Protein AF-A0A6N7AFK0-F1 (afdb_monomer)

Radius of gyration: 27.92 Å; Cα contacts (8 Å, |Δi|>4): 134; chains: 1; bounding box: 72×21×76 Å

Solvent-accessible surface area (backbone atoms only — not comparable to full-atom values): 7826 Å² total; per-residue (Å²): 111,65,64,53,73,71,66,48,52,26,68,57,45,33,51,56,38,50,52,50,42,50,56,50,41,56,65,61,43,51,59,26,51,51,32,40,52,50,19,69,47,31,40,57,56,8,53,52,32,32,53,54,15,50,53,49,25,62,69,34,55,84,79,42,71,85,56,38,58,64,19,52,51,47,18,52,52,30,36,48,51,14,47,46,45,17,64,72,47,27,41,53,50,15,52,52,48,43,53,51,50,50,53,52,41,52,52,46,49,52,52,30,51,53,50,15,42,56,42,58,66,57,55,70,67,59,53,43,56,57,56,33,71,77,41,58,82,91,68,49,75,54,70,70,63,57,64,60,76,77,113

Sequence (151 aa):
VDLVISGYTGAEVREILANTVETTFQRATVSADILRNMANTAPAFGMIGTLVGLIIMLGTMVSDPSKIGPGMAVALVTTLYGTLLQRLVFMPTASKVQQREEIVRFRNYLVAEGLALLAERKSPRYIQDKMNSYLDPVLHFNIERHMKGQK

Foldseek 3Di:
DVCLVVLDALVVLLVVLLVVLVVVLVVQLVV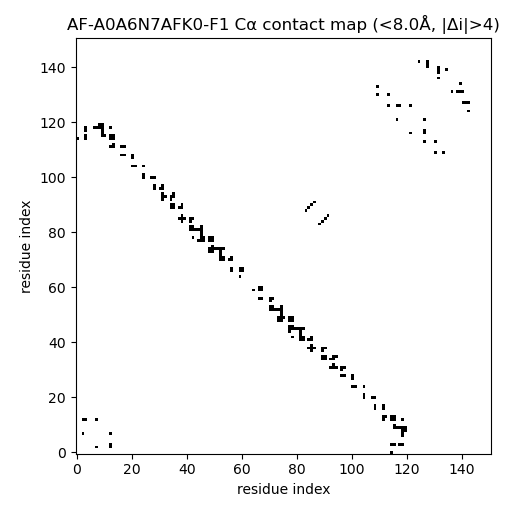LVVLLVLLVCLLVQLQVQLVQLVVQLVVCVVPDNVRNVVSVVRSVVSNVRSNCCNPVPSPVVSVVSNVVSVVVSLVSSLVSNLSSCVSVVHDPVVSLVVSQVSDDPVPRDDPVVVVVVVD

Secondary structure (DSSP, 8-state):
-HHHHTT--HHHHHHHHHHHHHHHHHHHHHHHHHHHHHHHHHHHHHHHHHHHHHHHHHHHHTT-GGGHHHHHHHHHHHHHHHHHIIIIIIHHHHHHHHHHHHHHHHHHHHHHHHHHHHHTT--HHHHHHHHHTTS-GGG---HHHHHHTT-

Nearest PDB structures (foldseek):
  8ucs-assembly1_C  TM=8.365E-01  e=4.121E-06  Clostridium sporogenes
  6ykm-assembly1_D  TM=8.811E-01  e=1.541E-04  Campylobacter jejuni subsp. jejuni 81-176
  7a0g-assembly1_DDD  TM=4.395E-01  e=4.532E-01  Serratia marcescens
  8auw-assembly1_D  TM=3.650E-01  e=1.002E+00  Homo sapiens
  6h2f-assembly1_A  TM=3.202E-01  e=1.566E+00  Aeromonas hydrophila subsp. hydrophila AL09-71

pLDDT: mean 87.3, std 9.01, range [42.25, 95.12]

Mean predicted aligned error: 7.79 Å

Structure (mmCIF, N/CA/C/O backbone):
data_AF-A0A6N7AFK0-F1
#
_entry.id   AF-A0A6N7AFK0-F1
#
loop_
_atom_site.group_PDB
_atom_site.id
_atom_site.type_symbol
_atom_site.label_atom_id
_atom_site.label_alt_id
_atom_site.label_comp_id
_atom_site.label_asym_id
_atom_site.label_entity_id
_atom_site.label_seq_id
_atom_site.pdbx_PDB_ins_code
_atom_site.Cartn_x
_atom_site.Cartn_y
_atom_site.Cartn_z
_atom_site.occupancy
_atom_site.B_iso_or_equiv
_atom_site.auth_seq_id
_atom_site.auth_comp_id
_atom_site.auth_asym_id
_atom_site.auth_atom_id
_atom_site.pdbx_PDB_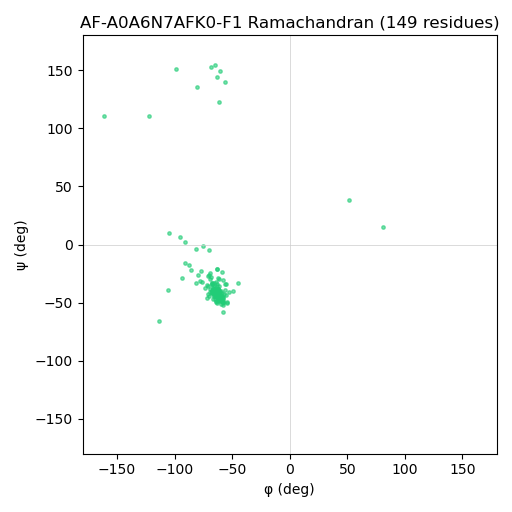model_num
ATOM 1 N N . VAL A 1 1 ? -10.453 -11.916 20.955 1.00 66.56 1 VAL A N 1
ATOM 2 C CA . VAL A 1 1 ? -11.562 -12.287 21.866 1.00 66.56 1 VAL A CA 1
ATOM 3 C C . VAL A 1 1 ? -11.009 -12.607 23.242 1.00 66.56 1 VAL A C 1
ATOM 5 O O . VAL A 1 1 ? -11.495 -12.033 24.203 1.00 66.56 1 VAL A O 1
ATOM 8 N N . ASP A 1 2 ? -9.922 -13.374 23.323 1.00 73.25 2 ASP A N 1
ATOM 9 C CA . ASP A 1 2 ? -9.239 -13.687 24.589 1.00 73.25 2 ASP A CA 1
ATOM 10 C C . ASP A 1 2 ? -8.873 -12.446 25.414 1.00 73.25 2 ASP A C 1
ATOM 12 O O . ASP A 1 2 ? -9.161 -12.415 26.598 1.00 73.25 2 ASP A O 1
ATOM 16 N N . LEU A 1 3 ? -8.392 -11.362 24.787 1.00 76.06 3 LEU A N 1
ATOM 17 C CA . LEU A 1 3 ? -8.121 -10.080 25.468 1.00 76.06 3 LEU A CA 1
ATOM 18 C C . LEU A 1 3 ? -9.333 -9.502 26.227 1.00 76.06 3 LEU A C 1
ATOM 20 O O . LEU A 1 3 ? -9.168 -8.884 27.271 1.00 76.06 3 LEU A O 1
ATOM 24 N N . VAL A 1 4 ? -10.551 -9.708 25.724 1.00 73.31 4 VAL A N 1
ATOM 25 C CA . VAL A 1 4 ? -11.780 -9.239 26.388 1.00 73.31 4 VAL A CA 1
ATOM 26 C C . VAL A 1 4 ? -12.149 -10.161 27.557 1.00 73.31 4 VAL A C 1
ATOM 28 O O . VAL A 1 4 ? -12.692 -9.707 28.559 1.00 73.31 4 VAL A O 1
ATOM 31 N N . ILE A 1 5 ? -11.826 -11.453 27.449 1.00 75.94 5 ILE A N 1
ATOM 32 C CA . ILE A 1 5 ? -12.077 -12.465 28.486 1.00 75.94 5 ILE A CA 1
ATOM 33 C C . ILE A 1 5 ? -11.055 -12.339 29.629 1.00 75.94 5 ILE A C 1
ATOM 35 O O . ILE A 1 5 ? -11.408 -12.549 30.786 1.00 75.94 5 ILE A O 1
ATOM 39 N N . SER A 1 6 ? -9.822 -11.925 29.325 1.00 77.19 6 SER A N 1
ATOM 40 C CA . SER A 1 6 ? -8.729 -11.737 30.290 1.00 77.19 6 SER A CA 1
ATOM 41 C C . SER A 1 6 ? -8.910 -10.546 31.242 1.00 77.19 6 SER A C 1
ATOM 43 O O . SER A 1 6 ? -8.095 -10.368 32.141 1.00 77.19 6 SER A O 1
ATOM 45 N N . GLY A 1 7 ? -9.959 -9.733 31.069 1.00 75.44 7 GLY A N 1
ATOM 46 C CA . GLY A 1 7 ? -10.294 -8.642 31.991 1.00 75.44 7 GLY A CA 1
ATOM 47 C C . GLY A 1 7 ? -9.502 -7.345 31.799 1.00 75.44 7 GLY A C 1
ATOM 48 O O . GLY A 1 7 ? -9.537 -6.495 32.686 1.00 75.44 7 GLY A O 1
ATOM 49 N N . TYR A 1 8 ? -8.817 -7.168 30.664 1.00 83.81 8 TYR A N 1
ATOM 50 C CA . TYR A 1 8 ? -8.185 -5.893 30.309 1.00 83.81 8 TYR A CA 1
ATOM 51 C C . TYR A 1 8 ? -9.220 -4.769 30.187 1.00 83.81 8 TYR A C 1
ATOM 53 O O . TYR A 1 8 ? -10.370 -4.993 29.790 1.00 83.81 8 TYR A O 1
ATOM 61 N N . THR A 1 9 ? -8.808 -3.540 30.495 1.00 87.00 9 THR A N 1
ATOM 62 C CA . THR A 1 9 ? -9.665 -2.364 30.313 1.00 87.00 9 THR A CA 1
ATOM 63 C C . THR A 1 9 ? -9.895 -2.093 28.824 1.00 87.00 9 THR A C 1
ATOM 65 O O . THR A 1 9 ? -9.063 -2.406 27.972 1.00 87.00 9 THR A O 1
ATOM 68 N N . GLY A 1 10 ? -11.021 -1.465 28.477 1.00 83.25 10 GLY A N 1
ATOM 69 C CA . GLY A 1 10 ? -11.315 -1.129 27.080 1.00 83.25 10 GLY A CA 1
ATOM 70 C C . GLY A 1 10 ? -10.266 -0.246 26.407 1.00 83.25 10 GLY A C 1
ATOM 71 O O . GLY A 1 10 ? -10.029 -0.385 25.209 1.00 83.25 10 GLY A O 1
ATOM 72 N N . ALA A 1 11 ? -9.600 0.619 27.176 1.00 86.81 11 ALA A N 1
ATOM 73 C CA . ALA A 1 11 ? -8.506 1.451 26.687 1.00 86.81 11 ALA A CA 1
ATOM 74 C C . ALA A 1 11 ? -7.283 0.609 26.287 1.00 86.81 11 ALA A C 1
ATOM 76 O O . ALA A 1 11 ? -6.773 0.775 25.181 1.00 86.81 11 ALA A O 1
ATOM 77 N N . GLU A 1 12 ? -6.876 -0.344 27.131 1.00 88.56 12 GLU A N 1
ATOM 78 C CA . GLU A 1 12 ? -5.761 -1.258 26.843 1.00 88.56 12 GLU A CA 1
ATOM 79 C C . GLU A 1 12 ? -6.079 -2.171 25.654 1.00 88.56 12 GLU A C 1
ATOM 81 O O . GLU A 1 12 ? -5.255 -2.349 24.758 1.00 88.56 12 GLU A O 1
ATOM 86 N N . VAL A 1 13 ? -7.302 -2.713 25.592 1.00 89.50 13 VAL A N 1
ATOM 87 C CA . VAL A 1 13 ? -7.749 -3.536 24.455 1.00 89.50 13 VAL A CA 1
ATOM 88 C C . VAL A 1 13 ? -7.703 -2.730 23.158 1.00 89.50 13 VAL A C 1
ATOM 90 O O . VAL A 1 13 ? -7.216 -3.233 22.143 1.00 89.50 13 VAL A O 1
ATOM 93 N N . ARG A 1 14 ? -8.172 -1.476 23.184 1.00 89.50 14 ARG A N 1
ATOM 94 C CA . ARG A 1 14 ? -8.133 -0.576 22.027 1.00 89.50 14 ARG A CA 1
ATOM 95 C C . ARG A 1 14 ? -6.699 -0.320 21.574 1.00 89.50 14 ARG A C 1
ATOM 97 O O . ARG A 1 14 ? -6.433 -0.425 20.382 1.00 89.50 14 ARG A O 1
ATOM 104 N N . GLU A 1 15 ? -5.786 -0.030 22.495 1.00 91.88 15 GLU A N 1
ATOM 105 C CA . GLU A 1 15 ? -4.377 0.225 22.179 1.00 91.88 15 GLU A CA 1
ATOM 106 C C . GLU A 1 15 ? -3.693 -1.006 21.567 1.00 91.88 15 GLU A C 1
ATOM 108 O O . GLU A 1 15 ? -3.107 -0.925 20.484 1.00 91.88 15 GLU A O 1
ATOM 113 N N . ILE A 1 16 ? -3.821 -2.171 22.210 1.00 91.88 16 ILE A N 1
ATOM 114 C CA . ILE A 1 16 ? -3.202 -3.421 21.747 1.00 91.88 16 ILE A CA 1
ATOM 115 C C . ILE A 1 16 ? -3.736 -3.806 20.364 1.00 91.88 16 ILE A C 1
ATOM 117 O O . ILE A 1 16 ? -2.965 -4.152 19.459 1.00 91.88 16 ILE A O 1
ATOM 121 N N . LEU A 1 17 ? -5.057 -3.742 20.178 1.00 91.62 17 LEU A N 1
ATOM 122 C CA . LEU A 1 17 ? -5.669 -4.079 18.898 1.00 91.62 17 LEU A CA 1
ATOM 123 C C . LEU A 1 17 ? -5.324 -3.043 17.827 1.00 91.62 17 LEU A C 1
ATOM 125 O O . LEU A 1 17 ? -4.993 -3.449 16.717 1.00 91.62 17 LEU A O 1
ATOM 129 N N . ALA A 1 18 ? -5.308 -1.744 18.135 1.00 92.00 18 ALA A N 1
ATOM 130 C CA . ALA A 1 18 ? -4.897 -0.709 17.185 1.00 92.00 18 ALA A CA 1
ATOM 131 C C . ALA A 1 18 ? -3.448 -0.910 16.716 1.00 92.00 18 ALA A C 1
ATOM 133 O O . ALA A 1 18 ? -3.190 -0.900 15.510 1.00 92.00 18 ALA A O 1
ATOM 134 N N . ASN A 1 19 ? -2.525 -1.201 17.638 1.00 94.38 19 ASN A N 1
ATOM 135 C CA . ASN A 1 19 ? -1.140 -1.542 17.302 1.00 94.38 19 ASN A CA 1
ATOM 136 C C . ASN A 1 19 ? -1.060 -2.808 16.437 1.00 94.38 19 ASN A C 1
ATOM 138 O O . ASN A 1 19 ? -0.294 -2.876 15.473 1.00 94.38 19 ASN A O 1
ATOM 142 N N . THR A 1 20 ? -1.885 -3.813 16.729 1.00 92.69 20 THR A N 1
ATOM 143 C CA . THR A 1 20 ? -1.956 -5.041 15.924 1.00 92.69 20 THR A CA 1
ATOM 144 C C . THR A 1 20 ? -2.464 -4.758 14.507 1.00 92.69 20 THR A C 1
ATOM 146 O O . THR A 1 20 ? -1.916 -5.289 13.537 1.00 92.69 20 THR A O 1
ATOM 149 N N . VAL A 1 21 ? -3.480 -3.902 14.362 1.00 94.50 21 VAL A N 1
ATOM 150 C CA . VAL A 1 21 ? -4.008 -3.483 13.056 1.00 94.50 21 VAL A CA 1
ATOM 151 C C . VAL A 1 21 ? -2.938 -2.750 12.255 1.00 94.50 21 VAL A C 1
ATOM 153 O O . VAL A 1 21 ? -2.705 -3.107 11.100 1.00 94.50 21 VAL A O 1
ATOM 156 N N . GLU A 1 22 ? -2.252 -1.785 12.866 1.00 94.44 22 GLU A N 1
ATOM 157 C CA . GLU A 1 22 ? -1.221 -0.990 12.194 1.00 94.44 22 GLU A CA 1
ATOM 158 C C . GLU A 1 22 ? -0.027 -1.851 11.764 1.00 94.44 22 GLU A C 1
ATOM 160 O O . GLU A 1 22 ? 0.359 -1.845 10.598 1.00 94.44 22 GLU A O 1
ATOM 165 N N . THR A 1 23 ? 0.510 -2.678 12.662 1.00 94.44 23 THR A N 1
ATOM 166 C CA . THR A 1 23 ? 1.641 -3.567 12.337 1.00 94.44 23 THR A CA 1
ATOM 167 C C . THR A 1 23 ? 1.287 -4.612 11.277 1.00 94.44 23 THR A C 1
ATOM 169 O O . THR A 1 23 ? 2.136 -5.023 10.482 1.00 94.44 23 THR A O 1
ATOM 172 N N . THR A 1 24 ? 0.035 -5.074 11.234 1.00 93.44 24 THR A N 1
ATOM 173 C CA . THR A 1 24 ? -0.442 -5.985 10.181 1.00 93.44 24 THR A CA 1
ATOM 174 C C . THR A 1 24 ? -0.554 -5.264 8.842 1.00 93.44 24 THR A C 1
ATOM 176 O O . THR A 1 24 ? -0.071 -5.782 7.835 1.00 93.44 24 THR A O 1
ATOM 179 N N . PHE A 1 25 ? -1.114 -4.054 8.834 1.00 93.56 25 PHE A N 1
ATOM 180 C CA . PHE A 1 25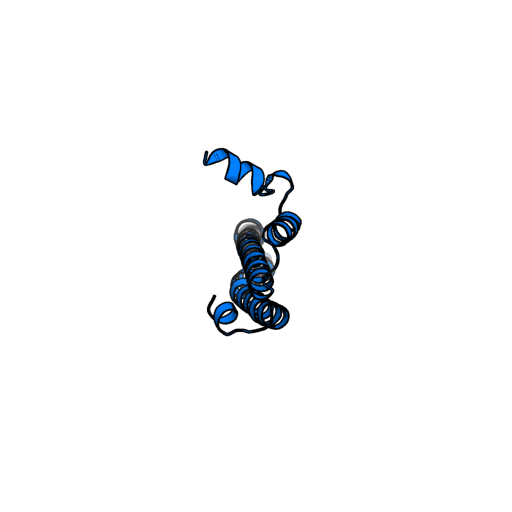 ? -1.217 -3.226 7.635 1.00 93.56 25 PHE A CA 1
ATOM 181 C C . PHE A 1 25 ? 0.160 -2.880 7.058 1.00 93.56 25 PHE A C 1
ATOM 183 O O . PHE A 1 25 ? 0.373 -3.038 5.857 1.00 93.56 25 PHE A O 1
ATOM 190 N N . GLN A 1 26 ? 1.116 -2.484 7.902 1.00 93.31 26 GLN A N 1
ATOM 191 C CA . GLN A 1 26 ? 2.480 -2.176 7.469 1.00 93.31 26 GLN A CA 1
ATOM 192 C C . GLN A 1 26 ? 3.137 -3.371 6.777 1.00 93.31 26 GLN A C 1
ATOM 194 O O . GLN A 1 26 ? 3.674 -3.226 5.683 1.00 93.31 26 GLN A O 1
ATOM 199 N N . ARG A 1 27 ? 3.028 -4.573 7.360 1.00 92.31 27 ARG A N 1
ATOM 200 C CA . ARG A 1 27 ? 3.573 -5.803 6.761 1.00 92.31 27 ARG A CA 1
ATOM 201 C C . ARG A 1 27 ? 2.912 -6.154 5.428 1.00 92.31 27 ARG A C 1
ATOM 203 O O . ARG A 1 27 ? 3.603 -6.587 4.512 1.00 92.31 27 ARG A O 1
ATOM 210 N N . ALA A 1 28 ? 1.601 -5.956 5.305 1.00 90.38 28 ALA A N 1
ATOM 211 C CA . ALA A 1 28 ? 0.881 -6.237 4.065 1.00 90.38 28 ALA A CA 1
ATOM 212 C C . ALA A 1 28 ? 1.194 -5.216 2.950 1.00 90.38 28 ALA A C 1
ATOM 214 O O . ALA A 1 28 ? 1.327 -5.587 1.778 1.00 90.38 28 ALA A O 1
ATOM 215 N N . THR A 1 29 ? 1.401 -3.949 3.324 1.00 92.94 29 THR A N 1
ATOM 216 C CA . THR A 1 29 ? 1.661 -2.827 2.404 1.00 92.94 29 THR A CA 1
ATOM 217 C C . THR A 1 29 ? 3.026 -2.914 1.716 1.00 92.94 29 THR A C 1
ATOM 219 O O . THR A 1 29 ? 3.163 -2.442 0.589 1.00 92.94 29 THR A O 1
ATOM 222 N N . VAL A 1 30 ? 4.004 -3.616 2.308 1.00 93.88 30 VAL A N 1
ATOM 223 C CA . VAL A 1 30 ? 5.338 -3.832 1.705 1.00 93.88 30 VAL A CA 1
ATOM 224 C C . VAL A 1 30 ? 5.242 -4.324 0.258 1.00 93.88 30 VAL A C 1
ATOM 226 O O . VAL A 1 30 ? 5.991 -3.882 -0.611 1.00 93.88 30 VAL A O 1
ATOM 229 N N . SER A 1 31 ? 4.294 -5.220 -0.027 1.00 90.06 31 SER A N 1
ATOM 230 C CA . SER A 1 31 ? 4.091 -5.748 -1.378 1.00 90.06 31 SER A CA 1
ATOM 231 C C . SER A 1 31 ? 3.644 -4.667 -2.374 1.00 90.06 31 SER A C 1
ATOM 233 O O . SER A 1 31 ? 4.194 -4.576 -3.472 1.00 90.06 31 SER A O 1
ATOM 235 N N . ALA A 1 32 ? 2.705 -3.801 -1.982 1.00 92.94 32 ALA A N 1
ATOM 236 C CA . ALA A 1 32 ? 2.246 -2.682 -2.799 1.00 92.94 32 ALA A CA 1
ATOM 237 C C . ALA A 1 32 ? 3.366 -1.658 -3.038 1.00 92.94 32 ALA A C 1
ATOM 239 O O . ALA A 1 32 ? 3.517 -1.162 -4.159 1.00 92.94 32 ALA A O 1
ATOM 240 N N . ASP A 1 33 ? 4.191 -1.398 -2.022 1.00 93.62 33 ASP A N 1
ATOM 241 C CA . ASP A 1 33 ? 5.321 -0.474 -2.121 1.00 93.62 33 ASP A CA 1
ATOM 242 C C . ASP A 1 33 ? 6.406 -0.982 -3.071 1.00 93.62 33 ASP A C 1
ATOM 244 O O . ASP A 1 33 ? 6.929 -0.211 -3.879 1.00 93.62 33 ASP A O 1
ATOM 248 N N . ILE A 1 34 ? 6.710 -2.283 -3.051 1.00 94.44 34 ILE A N 1
ATOM 249 C CA . ILE A 1 34 ? 7.630 -2.893 -4.022 1.00 94.44 34 ILE A CA 1
ATOM 250 C C . ILE A 1 34 ? 7.101 -2.689 -5.445 1.00 94.44 34 ILE A C 1
ATOM 252 O O . ILE A 1 34 ? 7.839 -2.208 -6.307 1.00 94.44 34 ILE A O 1
ATOM 256 N N . LEU A 1 35 ? 5.819 -2.976 -5.695 1.00 93.62 35 LEU A N 1
ATOM 257 C CA . LEU A 1 35 ? 5.218 -2.782 -7.019 1.00 93.62 35 LEU A CA 1
ATOM 258 C C . LEU A 1 35 ? 5.237 -1.310 -7.453 1.00 93.62 35 LEU A C 1
ATOM 260 O O . LEU A 1 35 ? 5.488 -1.014 -8.623 1.00 93.62 35 LEU A O 1
ATOM 264 N N . ARG A 1 36 ? 5.006 -0.378 -6.526 1.00 93.81 36 ARG A N 1
ATOM 265 C CA . ARG A 1 36 ? 5.072 1.063 -6.800 1.00 93.81 36 ARG A CA 1
ATOM 266 C C . ARG A 1 36 ? 6.499 1.506 -7.138 1.00 93.81 36 ARG A C 1
ATOM 268 O O . ARG A 1 36 ? 6.691 2.255 -8.094 1.00 93.81 36 ARG A O 1
ATOM 275 N N . ASN A 1 37 ? 7.502 0.996 -6.428 1.00 94.62 37 ASN A N 1
ATOM 276 C CA . ASN A 1 37 ? 8.912 1.245 -6.738 1.00 94.62 37 ASN A CA 1
ATOM 277 C C . ASN A 1 37 ? 9.313 0.665 -8.104 1.00 94.62 37 ASN A C 1
ATOM 279 O O . ASN A 1 37 ? 10.010 1.321 -8.881 1.00 94.62 37 ASN A O 1
ATOM 283 N N . MET A 1 38 ? 8.819 -0.526 -8.448 1.00 92.88 38 MET A N 1
ATOM 284 C CA . MET A 1 38 ? 9.006 -1.102 -9.784 1.00 92.88 38 MET A CA 1
ATOM 285 C C . MET A 1 38 ? 8.337 -0.250 -10.870 1.00 92.88 38 MET A C 1
ATOM 287 O O . MET A 1 38 ? 8.935 -0.012 -11.918 1.00 92.88 38 MET A O 1
ATOM 291 N N . ALA A 1 39 ? 7.138 0.280 -10.610 1.00 94.00 39 ALA A N 1
ATOM 292 C CA . ALA A 1 39 ? 6.470 1.200 -11.529 1.00 94.00 39 ALA A CA 1
ATOM 293 C C . ALA A 1 39 ? 7.322 2.451 -11.788 1.00 94.00 39 ALA A C 1
ATOM 295 O O . ALA A 1 39 ? 7.494 2.840 -12.938 1.00 94.00 39 ALA A O 1
ATOM 296 N N . ASN A 1 40 ? 7.888 3.042 -10.733 1.00 92.69 40 ASN A N 1
ATOM 297 C CA . ASN A 1 40 ? 8.694 4.261 -10.828 1.00 92.69 40 ASN A CA 1
ATOM 298 C C . ASN A 1 40 ? 10.038 4.040 -11.541 1.00 92.69 40 ASN A C 1
ATOM 300 O O . ASN A 1 40 ? 10.558 4.953 -12.178 1.00 92.69 40 ASN A O 1
ATOM 304 N N . THR A 1 41 ? 10.607 2.837 -11.445 1.00 93.81 41 THR A N 1
ATOM 305 C CA . THR A 1 41 ? 11.880 2.495 -12.100 1.00 93.81 41 THR A CA 1
ATOM 306 C C . THR A 1 41 ? 11.703 2.024 -13.548 1.00 93.81 41 THR A C 1
ATOM 308 O O . THR A 1 41 ? 12.630 2.160 -14.345 1.00 93.81 41 THR A O 1
ATOM 311 N N . ALA A 1 42 ? 10.518 1.544 -13.946 1.00 92.69 42 ALA A N 1
ATOM 312 C CA . ALA A 1 42 ? 10.260 1.027 -15.295 1.00 92.69 42 ALA A CA 1
ATOM 313 C C . ALA A 1 42 ? 10.582 2.009 -16.455 1.00 92.69 42 ALA A C 1
ATOM 315 O O . ALA A 1 42 ? 11.224 1.582 -17.419 1.00 92.69 42 ALA A O 1
ATOM 316 N N . PRO A 1 43 ? 10.247 3.317 -16.410 1.00 93.19 43 PRO A N 1
ATOM 317 C CA . PRO A 1 43 ? 10.643 4.250 -17.470 1.00 93.19 43 PRO A CA 1
ATOM 318 C C . PRO A 1 43 ? 12.134 4.562 -17.472 1.00 93.19 43 PRO A C 1
ATOM 320 O O . PRO A 1 43 ? 12.674 4.878 -18.530 1.00 93.19 43 PRO A O 1
ATOM 323 N N . ALA A 1 44 ? 12.807 4.467 -16.321 1.00 93.12 44 ALA A N 1
ATOM 324 C CA . ALA A 1 44 ? 14.250 4.668 -16.257 1.00 93.12 44 ALA A CA 1
ATOM 325 C C . ALA A 1 44 ? 14.979 3.620 -17.110 1.00 93.12 44 ALA A C 1
ATOM 327 O O . ALA A 1 44 ? 15.880 3.972 -17.867 1.00 93.12 44 ALA A O 1
ATOM 328 N N . PHE A 1 45 ? 14.514 2.365 -17.106 1.00 90.88 45 PHE A N 1
ATOM 329 C CA . PHE A 1 45 ? 15.001 1.341 -18.040 1.00 90.88 45 PHE A CA 1
ATOM 330 C C . PHE A 1 45 ? 14.700 1.680 -19.510 1.00 90.88 45 PHE A C 1
ATOM 332 O O . PHE A 1 45 ? 15.537 1.439 -20.379 1.00 90.88 45 PHE A O 1
ATOM 339 N N . GLY A 1 46 ? 13.551 2.300 -19.797 1.00 91.38 46 GLY A N 1
ATOM 340 C CA . GLY A 1 46 ? 13.227 2.808 -21.135 1.00 91.38 46 GLY A CA 1
ATOM 341 C C . GLY A 1 46 ? 14.200 3.892 -21.615 1.00 91.38 46 GLY A C 1
ATOM 342 O O . GLY A 1 46 ? 14.647 3.843 -22.762 1.00 91.38 46 GLY A O 1
ATOM 343 N N . MET A 1 47 ? 14.589 4.812 -20.722 1.00 92.00 47 MET A N 1
ATOM 344 C CA . MET A 1 47 ? 15.605 5.840 -20.990 1.00 92.00 47 MET A CA 1
ATOM 345 C C . MET A 1 47 ? 17.011 5.248 -21.169 1.00 92.00 47 MET A C 1
ATOM 347 O O . MET A 1 47 ? 17.781 5.739 -21.984 1.00 92.00 47 MET A O 1
ATOM 351 N N . ILE A 1 48 ? 17.361 4.160 -20.478 1.00 92.62 48 ILE A N 1
ATOM 352 C CA . ILE A 1 48 ? 18.620 3.447 -20.761 1.00 92.62 48 ILE A CA 1
ATOM 353 C C . ILE A 1 48 ? 18.599 2.884 -22.192 1.00 92.62 48 ILE A C 1
ATOM 355 O O . ILE A 1 48 ? 19.591 2.975 -22.914 1.00 92.62 48 ILE A O 1
ATOM 359 N N . GLY A 1 49 ? 17.454 2.366 -22.642 1.00 89.06 49 GLY A N 1
ATOM 360 C CA . GLY A 1 49 ? 17.284 1.883 -24.013 1.00 89.06 49 GLY A CA 1
ATOM 361 C C . GLY A 1 49 ? 17.435 2.971 -25.084 1.00 89.06 49 GLY A C 1
ATOM 362 O O . GLY A 1 49 ? 17.997 2.698 -26.147 1.00 89.06 49 GLY A O 1
ATOM 363 N N . THR A 1 50 ? 17.027 4.218 -24.805 1.00 91.25 50 THR A N 1
ATOM 364 C CA . THR A 1 50 ? 17.269 5.333 -25.742 1.00 91.25 50 THR A CA 1
ATOM 365 C C . THR A 1 50 ? 18.748 5.650 -25.867 1.00 91.25 50 THR A C 1
ATOM 367 O O . THR A 1 50 ? 19.221 5.867 -26.980 1.00 91.25 50 THR A O 1
ATOM 370 N N . LEU A 1 51 ? 19.497 5.607 -24.762 1.00 91.81 51 LEU A N 1
ATOM 371 C CA . LEU A 1 51 ? 20.948 5.786 -24.787 1.00 91.81 51 LEU A CA 1
ATOM 372 C C . LEU A 1 51 ? 21.626 4.699 -25.629 1.00 91.81 51 LEU A C 1
ATOM 374 O O . LEU A 1 51 ? 22.468 5.018 -26.464 1.00 91.81 51 LEU A O 1
ATOM 378 N N . VAL A 1 52 ? 21.214 3.434 -25.485 1.00 88.75 52 VAL A N 1
ATOM 379 C CA . VAL A 1 52 ? 21.728 2.331 -26.318 1.00 88.75 52 VAL A CA 1
ATOM 380 C C . VAL A 1 52 ? 21.414 2.561 -27.800 1.00 88.75 52 VAL A C 1
ATOM 382 O O . VAL A 1 52 ? 22.302 2.427 -28.642 1.00 88.75 52 VAL A O 1
ATOM 385 N N . GLY A 1 53 ? 20.182 2.959 -28.132 1.00 87.38 53 GLY A N 1
ATOM 386 C CA . GLY A 1 53 ? 19.796 3.259 -29.514 1.00 87.38 53 GLY A CA 1
ATOM 387 C C . GLY A 1 53 ? 20.578 4.430 -30.118 1.00 87.38 53 GLY A C 1
ATOM 388 O O . GLY A 1 53 ? 21.003 4.351 -31.271 1.00 87.38 53 GLY A O 1
ATOM 389 N N . LEU A 1 54 ? 20.852 5.475 -29.330 1.00 87.62 54 LEU A N 1
ATOM 390 C CA . LEU A 1 54 ? 21.694 6.602 -29.741 1.00 87.62 54 LEU A CA 1
ATOM 391 C C . LEU A 1 54 ? 23.152 6.183 -29.977 1.00 87.62 54 LEU A C 1
ATOM 393 O O . LEU A 1 54 ? 23.744 6.609 -30.967 1.00 87.62 54 LEU A O 1
ATOM 397 N N . ILE A 1 55 ? 23.720 5.323 -29.125 1.00 87.75 55 ILE A N 1
ATOM 398 C CA . ILE A 1 55 ? 25.083 4.791 -29.306 1.00 87.75 55 ILE A CA 1
ATOM 399 C C . ILE A 1 55 ? 25.186 4.016 -30.626 1.00 87.75 55 ILE A C 1
ATOM 401 O O . ILE A 1 55 ? 26.122 4.235 -31.397 1.00 87.75 55 ILE A O 1
ATOM 405 N N . ILE A 1 56 ? 24.205 3.155 -30.919 1.00 84.25 56 ILE A N 1
ATOM 406 C CA . ILE A 1 56 ? 24.150 2.399 -32.180 1.00 84.25 56 ILE A CA 1
ATOM 407 C C . ILE A 1 56 ? 24.052 3.362 -33.366 1.00 84.25 56 ILE A C 1
ATOM 409 O O . ILE A 1 56 ? 24.820 3.242 -34.321 1.00 84.25 56 ILE A O 1
ATOM 413 N N . MET A 1 57 ? 23.151 4.345 -33.279 1.00 85.00 57 MET A N 1
ATOM 414 C CA . MET A 1 57 ? 22.920 5.326 -34.336 1.00 85.00 57 MET A CA 1
ATOM 415 C C . MET A 1 57 ? 24.200 6.097 -34.680 1.00 85.00 57 MET A C 1
ATOM 417 O O . MET A 1 57 ? 24.585 6.143 -35.850 1.00 85.00 57 MET A O 1
ATOM 421 N N . LEU A 1 58 ? 24.889 6.634 -33.666 1.00 84.00 58 LEU A N 1
ATOM 422 C CA . LEU A 1 58 ? 26.137 7.386 -33.832 1.00 84.00 58 LEU A CA 1
ATOM 423 C C . LEU A 1 58 ? 27.277 6.512 -34.373 1.00 84.00 58 LEU A C 1
ATOM 425 O O . LEU A 1 58 ? 28.043 6.972 -35.217 1.00 84.00 58 LEU A O 1
ATOM 429 N N . GLY A 1 59 ? 27.362 5.244 -33.955 1.00 81.62 59 GLY A N 1
ATOM 430 C CA . GLY A 1 59 ? 28.370 4.304 -34.458 1.00 81.62 59 GLY A CA 1
ATOM 431 C C . GLY A 1 59 ? 28.209 3.965 -35.945 1.00 81.62 59 GLY A C 1
ATOM 432 O O . GLY A 1 59 ? 29.199 3.817 -36.660 1.00 81.62 59 GLY A O 1
ATOM 433 N N . THR A 1 60 ? 26.971 3.880 -36.444 1.00 75.88 60 THR A N 1
ATOM 434 C CA . THR A 1 60 ? 26.695 3.581 -37.864 1.00 75.88 60 THR A CA 1
ATOM 435 C C . THR A 1 60 ? 26.653 4.805 -38.777 1.00 75.88 60 THR A C 1
ATOM 437 O O . THR A 1 60 ? 26.806 4.657 -39.990 1.00 75.88 60 THR A O 1
ATOM 440 N N . MET A 1 61 ? 26.504 6.011 -38.221 1.00 70.31 61 MET A N 1
ATOM 441 C CA . MET A 1 61 ? 26.325 7.246 -38.996 1.00 70.31 61 MET A CA 1
ATOM 442 C C . MET A 1 61 ? 27.514 7.568 -39.918 1.00 70.31 61 MET A C 1
ATOM 444 O O . MET A 1 61 ? 27.321 8.153 -40.978 1.00 70.31 61 MET A O 1
ATOM 448 N N . VAL A 1 62 ? 28.731 7.157 -39.544 1.00 65.94 62 VAL A N 1
ATOM 449 C CA . VAL A 1 62 ? 29.960 7.398 -40.326 1.00 65.94 62 VAL A CA 1
ATOM 450 C C . VAL A 1 62 ? 30.089 6.454 -41.530 1.00 65.94 62 VAL A C 1
ATOM 452 O O . VAL A 1 62 ? 30.793 6.775 -42.482 1.00 65.94 62 VAL A O 1
ATOM 455 N N . SER A 1 63 ? 29.422 5.294 -41.509 1.00 68.50 63 SER A N 1
ATOM 456 C CA . SER A 1 63 ? 29.609 4.241 -42.520 1.00 68.50 63 SER A CA 1
ATOM 457 C C . SER A 1 63 ? 28.456 4.119 -43.518 1.00 68.50 63 SER A C 1
ATOM 459 O O . SER A 1 63 ? 28.725 3.897 -44.695 1.00 68.50 63 SER A O 1
ATOM 461 N N . ASP A 1 64 ? 27.195 4.261 -43.090 1.00 73.12 64 ASP A N 1
ATOM 462 C CA . ASP A 1 64 ? 26.035 4.160 -43.989 1.00 73.12 64 ASP A CA 1
ATOM 463 C C . ASP A 1 64 ? 24.769 4.805 -43.367 1.00 73.12 64 ASP A C 1
ATOM 465 O O . ASP A 1 64 ? 24.205 4.254 -42.412 1.00 73.12 64 ASP A O 1
ATOM 469 N N . PRO A 1 65 ? 24.272 5.945 -43.892 1.00 73.50 65 PRO A N 1
ATOM 470 C CA . PRO A 1 65 ? 23.071 6.625 -43.386 1.00 73.50 65 PRO A CA 1
ATOM 471 C C . PRO A 1 65 ? 21.805 5.759 -43.410 1.00 73.50 65 PRO A C 1
ATOM 473 O O . PRO A 1 65 ? 20.889 5.968 -42.612 1.00 73.50 65 PRO A O 1
ATOM 476 N N . SER A 1 66 ? 21.762 4.741 -44.273 1.00 77.69 66 SER A N 1
ATOM 477 C CA . SER A 1 66 ? 20.643 3.795 -44.380 1.00 77.69 66 SER A CA 1
ATOM 478 C C . SER A 1 66 ? 20.439 2.976 -43.094 1.00 77.69 66 SER A C 1
ATOM 480 O O . SER A 1 66 ? 19.349 2.458 -42.846 1.00 77.69 66 SER A O 1
ATOM 482 N N . LYS A 1 67 ? 21.471 2.875 -42.241 1.00 73.69 67 LYS A N 1
ATOM 483 C CA . LYS A 1 67 ? 21.461 2.098 -40.987 1.00 73.69 67 LYS A CA 1
ATOM 484 C 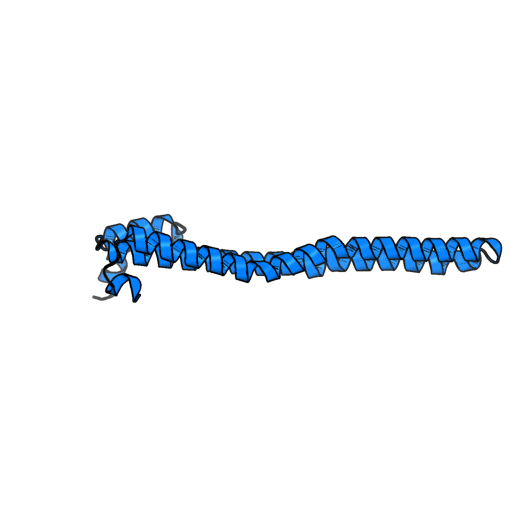C . LYS A 1 67 ? 21.011 2.887 -39.751 1.00 73.69 67 LYS A C 1
ATOM 486 O O . LYS A 1 67 ? 20.932 2.318 -38.665 1.00 73.69 67 LYS A O 1
ATOM 491 N N . ILE A 1 68 ? 20.641 4.158 -39.909 1.00 79.38 68 ILE A N 1
ATOM 492 C CA . ILE A 1 68 ? 20.130 5.010 -38.818 1.00 79.38 68 ILE A CA 1
ATOM 493 C C . ILE A 1 68 ? 18.737 4.553 -38.346 1.00 79.38 68 ILE A C 1
ATOM 495 O O . ILE A 1 68 ? 18.451 4.550 -37.147 1.00 79.38 68 ILE A O 1
ATOM 499 N N . GLY A 1 69 ? 17.880 4.120 -39.278 1.00 83.44 69 GLY A N 1
ATOM 500 C CA . GLY A 1 69 ? 16.496 3.712 -38.997 1.00 83.44 69 GLY A CA 1
ATOM 501 C C . GLY A 1 69 ? 16.365 2.624 -37.917 1.00 83.44 69 GLY A C 1
ATOM 502 O O . GLY A 1 69 ? 15.605 2.818 -36.967 1.00 83.44 69 GLY A O 1
ATOM 503 N N . PRO A 1 70 ? 17.123 1.513 -37.998 1.00 83.31 70 PRO A N 1
ATOM 504 C CA . PRO A 1 70 ? 17.122 0.474 -36.968 1.00 83.31 70 PRO A CA 1
ATOM 505 C C . PRO A 1 70 ? 17.493 0.969 -35.559 1.00 83.31 70 PRO A C 1
ATOM 507 O O . PRO A 1 70 ? 16.825 0.597 -34.595 1.00 83.31 70 PRO A O 1
ATOM 510 N N . GLY A 1 71 ? 18.507 1.833 -35.419 1.00 83.31 71 GLY A N 1
ATOM 511 C CA . GLY A 1 71 ? 18.923 2.373 -34.113 1.00 83.31 71 GLY A CA 1
ATOM 512 C C . GLY A 1 71 ? 17.856 3.270 -33.476 1.00 83.31 71 GLY A C 1
ATOM 513 O O . GLY A 1 71 ? 17.574 3.166 -32.279 1.00 83.31 71 GLY A O 1
ATOM 514 N N . MET A 1 72 ? 17.192 4.089 -34.296 1.00 86.69 72 MET A N 1
ATOM 515 C CA . MET A 1 72 ? 16.081 4.936 -33.856 1.00 86.69 72 MET A CA 1
ATOM 516 C C . MET A 1 72 ? 14.847 4.112 -33.458 1.00 86.69 72 MET A C 1
ATOM 518 O O . MET A 1 72 ? 14.204 4.412 -32.451 1.00 86.69 72 MET A O 1
ATOM 522 N N . ALA A 1 73 ? 14.532 3.049 -34.205 1.00 88.12 73 ALA A N 1
ATOM 523 C CA . ALA A 1 73 ? 13.419 2.159 -33.882 1.00 88.12 73 ALA A CA 1
ATOM 524 C C . ALA A 1 73 ? 13.600 1.502 -32.504 1.00 88.12 73 ALA A C 1
ATOM 526 O O . ALA A 1 73 ? 12.660 1.489 -31.709 1.00 88.12 73 ALA A O 1
ATOM 527 N N . VAL A 1 74 ? 14.812 1.033 -32.179 1.00 87.75 74 VAL A N 1
ATOM 528 C CA . VAL A 1 74 ? 15.115 0.464 -30.854 1.00 87.75 74 VAL A CA 1
ATOM 529 C C . VAL A 1 74 ? 14.884 1.496 -29.747 1.00 87.75 74 VAL A C 1
ATOM 531 O O . VAL A 1 74 ? 14.166 1.194 -28.797 1.00 87.75 74 VAL A O 1
ATOM 534 N N . ALA A 1 75 ? 15.401 2.723 -29.890 1.00 90.44 75 ALA A N 1
ATOM 535 C CA . ALA A 1 75 ? 15.237 3.781 -28.884 1.00 90.44 75 ALA A CA 1
ATOM 536 C C . ALA A 1 75 ? 13.760 4.121 -28.594 1.00 90.44 75 ALA A C 1
ATOM 538 O O . ALA A 1 75 ? 13.352 4.310 -27.441 1.00 90.44 75 ALA A O 1
ATOM 539 N N . LEU A 1 76 ? 12.935 4.196 -29.640 1.00 91.62 76 LEU A N 1
ATOM 540 C CA . LEU A 1 76 ? 11.511 4.507 -29.500 1.00 91.62 76 LEU A CA 1
ATOM 541 C C . LEU A 1 76 ? 10.739 3.345 -28.865 1.00 91.62 76 LEU A C 1
ATOM 543 O O . LEU A 1 76 ? 9.925 3.557 -2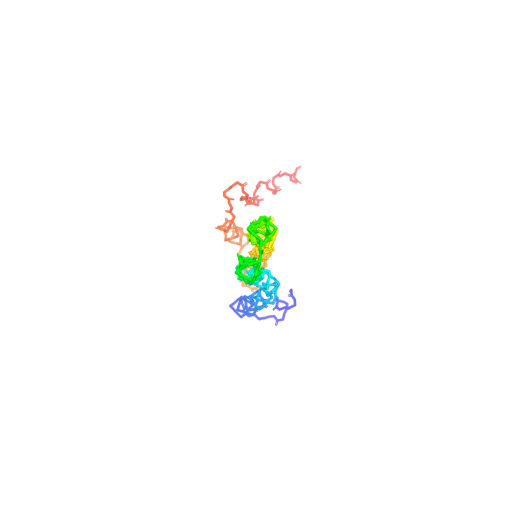7.964 1.00 91.62 76 LEU A O 1
ATOM 547 N N . VAL A 1 77 ? 11.031 2.113 -29.284 1.00 93.06 77 VAL A N 1
ATOM 548 C CA . VAL A 1 77 ? 10.364 0.908 -28.779 1.00 93.06 77 VAL A CA 1
ATOM 549 C C . VAL A 1 77 ? 10.701 0.656 -27.306 1.00 93.06 77 VAL A C 1
ATOM 551 O O . VAL A 1 77 ? 9.808 0.316 -26.529 1.00 93.06 77 VAL A O 1
ATOM 554 N N . THR A 1 78 ? 11.942 0.890 -26.870 1.00 92.62 78 THR A N 1
ATOM 555 C CA . THR A 1 78 ? 12.312 0.740 -25.450 1.00 92.62 78 THR A CA 1
ATOM 556 C C . THR A 1 78 ? 11.608 1.762 -24.558 1.00 92.62 78 THR A C 1
ATOM 558 O O . THR A 1 78 ? 11.159 1.420 -23.463 1.00 92.62 78 THR A O 1
ATOM 561 N N . THR A 1 79 ? 11.443 3.001 -25.034 1.00 93.69 79 THR A N 1
ATOM 562 C CA . THR A 1 79 ? 10.699 4.050 -24.310 1.00 93.69 79 THR A CA 1
ATOM 563 C C . THR A 1 79 ? 9.213 3.712 -24.211 1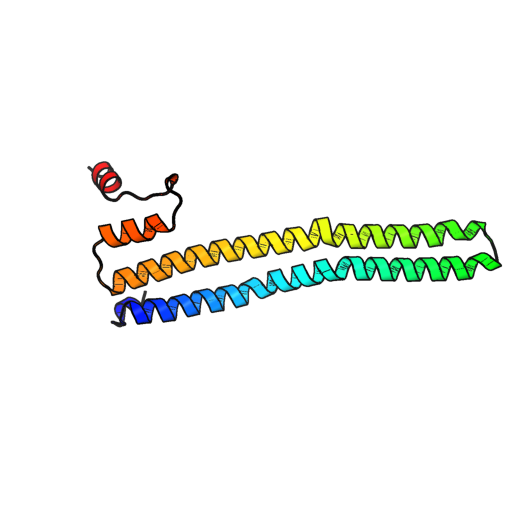.00 93.69 79 THR A C 1
ATOM 565 O O . THR A 1 79 ? 8.597 3.863 -23.150 1.00 93.69 79 THR A O 1
ATOM 568 N N . LEU A 1 80 ? 8.641 3.208 -25.308 1.00 93.19 80 LEU A N 1
ATOM 569 C CA . LEU A 1 80 ? 7.259 2.752 -25.351 1.00 93.19 80 LEU A CA 1
ATOM 570 C C . LEU A 1 80 ? 7.031 1.625 -24.336 1.00 93.19 80 LEU A C 1
ATOM 572 O O . LEU A 1 80 ? 6.148 1.741 -23.491 1.00 93.19 80 LEU A O 1
ATOM 576 N N . TYR A 1 81 ? 7.857 0.576 -24.342 1.00 93.88 81 TYR A N 1
ATOM 577 C CA . TYR A 1 81 ? 7.687 -0.535 -23.402 1.00 93.88 81 TYR A CA 1
ATOM 578 C C . TYR A 1 81 ? 7.897 -0.125 -21.939 1.00 93.88 81 TYR A C 1
ATOM 580 O O . TYR A 1 81 ? 7.112 -0.538 -21.087 1.00 93.88 81 TYR A O 1
ATOM 588 N N . GLY A 1 82 ? 8.883 0.726 -21.633 1.00 93.50 82 GLY A N 1
ATOM 589 C CA . GLY A 1 82 ? 9.107 1.205 -20.262 1.00 93.50 82 GLY A CA 1
ATOM 590 C C . GLY A 1 82 ? 7.909 1.984 -19.703 1.00 93.50 82 GLY A C 1
ATOM 591 O O . GLY A 1 82 ? 7.455 1.737 -18.584 1.00 93.50 82 GLY A O 1
ATOM 592 N N . THR A 1 83 ? 7.342 2.889 -20.507 1.00 93.94 83 THR A N 1
ATOM 593 C CA . THR A 1 83 ? 6.176 3.696 -20.104 1.00 93.94 83 THR A CA 1
ATOM 594 C C . THR A 1 83 ? 4.873 2.893 -20.072 1.00 93.94 83 THR A C 1
ATOM 596 O O . THR A 1 83 ? 4.066 3.086 -19.155 1.00 93.94 83 THR A O 1
ATOM 599 N N . LEU A 1 84 ? 4.678 1.958 -21.009 1.00 95.12 84 LEU A N 1
ATOM 600 C CA . LEU A 1 84 ? 3.532 1.043 -21.010 1.00 95.12 84 LEU A CA 1
ATOM 601 C C . LEU A 1 84 ? 3.536 0.149 -19.770 1.00 95.12 84 LEU A C 1
ATOM 603 O O . LEU A 1 84 ? 2.509 0.044 -19.101 1.00 95.12 84 LEU A O 1
ATOM 607 N N . LEU A 1 85 ? 4.679 -0.443 -19.417 1.00 93.00 85 LEU A N 1
ATOM 608 C CA . LEU A 1 85 ? 4.788 -1.293 -18.231 1.00 93.00 85 LEU A CA 1
ATOM 609 C C . LEU A 1 85 ? 4.503 -0.516 -16.939 1.00 93.00 85 LEU A C 1
ATOM 611 O O . LEU A 1 85 ? 3.768 -1.018 -16.085 1.00 93.00 85 LEU A O 1
ATOM 615 N N . GLN A 1 86 ? 4.997 0.724 -16.811 1.00 93.69 86 GLN A N 1
ATOM 616 C CA . GLN A 1 86 ? 4.645 1.580 -15.673 1.00 93.69 86 GLN A CA 1
ATOM 617 C C . GLN A 1 86 ? 3.128 1.782 -15.586 1.00 93.69 86 GLN A C 1
ATOM 619 O O . GLN A 1 86 ? 2.528 1.512 -14.544 1.00 93.69 86 GLN A O 1
ATOM 624 N N . ARG A 1 87 ? 2.517 2.325 -16.648 1.00 92.75 87 ARG A N 1
ATOM 625 C CA . ARG A 1 87 ? 1.148 2.859 -16.581 1.00 92.75 87 ARG A CA 1
ATOM 626 C C . ARG A 1 87 ? 0.065 1.794 -16.691 1.00 92.75 87 ARG A C 1
ATOM 628 O O . ARG A 1 87 ? -0.982 1.964 -16.077 1.00 92.75 87 ARG A O 1
ATOM 635 N N . LEU A 1 88 ? 0.293 0.722 -17.447 1.00 93.31 88 LEU A N 1
ATOM 636 C CA . LEU A 1 88 ? -0.717 -0.318 -17.669 1.00 93.31 88 LEU A CA 1
ATOM 637 C C . LEU A 1 88 ? -0.609 -1.485 -16.693 1.00 93.31 88 LEU A C 1
ATOM 639 O O . LEU A 1 88 ? -1.622 -2.119 -16.413 1.00 93.31 88 LEU A O 1
ATOM 643 N N . VAL A 1 89 ? 0.588 -1.781 -16.179 1.00 92.94 89 VAL A N 1
ATOM 644 C CA . VAL A 1 89 ? 0.811 -2.994 -15.381 1.00 92.94 89 VAL A CA 1
ATOM 645 C C . VAL A 1 89 ? 1.135 -2.644 -13.936 1.00 92.94 89 VAL A C 1
ATOM 647 O O . VAL A 1 89 ? 0.337 -2.929 -13.042 1.00 92.94 89 VAL A O 1
ATOM 650 N N . PHE A 1 90 ? 2.276 -2.005 -13.682 1.00 92.50 90 PHE A N 1
ATOM 651 C CA . PHE A 1 90 ? 2.780 -1.867 -12.314 1.00 92.50 90 PHE A CA 1
ATOM 652 C C . PHE A 1 90 ? 1.969 -0.879 -11.473 1.00 92.50 90 PHE A C 1
ATOM 654 O O . PHE A 1 90 ? 1.578 -1.208 -10.354 1.00 92.50 90 PHE A O 1
ATOM 661 N N . MET A 1 91 ? 1.656 0.301 -12.011 1.00 93.19 91 MET A N 1
ATOM 662 C CA . MET A 1 91 ? 0.916 1.331 -11.279 1.00 93.19 91 MET A CA 1
ATOM 663 C C . MET A 1 91 ? -0.517 0.915 -10.894 1.00 93.19 91 MET A C 1
ATOM 665 O O . MET A 1 91 ? -0.856 1.043 -9.716 1.00 93.19 91 MET A O 1
ATOM 669 N N . PRO A 1 92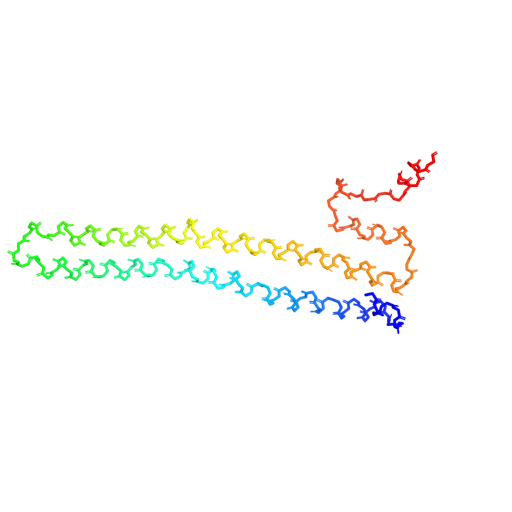 ? -1.366 0.383 -11.798 1.00 94.75 92 PRO A N 1
ATOM 670 C CA . PRO A 1 92 ? -2.708 -0.047 -11.408 1.00 94.75 92 PRO A CA 1
ATOM 671 C C . PRO A 1 92 ? -2.680 -1.255 -10.469 1.00 94.75 92 PRO A C 1
ATOM 673 O O . PRO A 1 92 ? -3.495 -1.325 -9.550 1.00 94.75 92 PRO A O 1
ATOM 676 N N . THR A 1 93 ? -1.728 -2.178 -10.642 1.00 93.81 93 THR A N 1
ATOM 677 C CA . THR A 1 93 ? -1.592 -3.332 -9.741 1.00 93.81 93 THR A CA 1
ATOM 678 C C . THR A 1 93 ? -1.186 -2.886 -8.336 1.00 93.81 93 THR A C 1
ATOM 680 O O . THR A 1 93 ? -1.816 -3.311 -7.369 1.00 93.81 93 THR A O 1
ATOM 683 N N . ALA A 1 94 ? -0.218 -1.970 -8.211 1.00 94.31 94 ALA A N 1
ATOM 684 C CA . ALA A 1 94 ? 0.177 -1.392 -6.926 1.00 94.31 94 ALA A CA 1
ATOM 685 C C . ALA A 1 94 ? -1.009 -0.710 -6.225 1.00 94.31 94 ALA A C 1
ATOM 687 O O . ALA A 1 94 ? -1.301 -1.006 -5.068 1.00 94.31 94 ALA A O 1
ATOM 688 N N . SER A 1 95 ? -1.741 0.149 -6.945 1.00 94.19 95 SER A N 1
ATOM 689 C CA . SER A 1 95 ? -2.911 0.848 -6.400 1.00 94.19 95 SER A CA 1
ATOM 690 C C . SER A 1 95 ? -4.023 -0.113 -5.976 1.00 94.19 95 SER A C 1
ATOM 692 O O . SER A 1 95 ? -4.651 0.097 -4.943 1.00 94.19 95 SER A O 1
ATOM 694 N N . LYS A 1 96 ? -4.251 -1.194 -6.731 1.00 94.62 96 LYS A N 1
ATOM 695 C CA . LYS A 1 96 ? -5.268 -2.198 -6.397 1.00 94.62 96 LYS A CA 1
ATOM 696 C C . LYS A 1 96 ? -4.915 -2.985 -5.134 1.00 94.62 96 LYS A C 1
ATOM 698 O O . LYS A 1 96 ? -5.796 -3.238 -4.314 1.00 94.62 96 LYS A O 1
ATOM 703 N N . VAL A 1 97 ? -3.649 -3.375 -4.974 1.00 93.62 97 VAL A N 1
ATOM 704 C CA . VAL A 1 97 ? -3.182 -4.055 -3.755 1.00 93.62 97 VAL A CA 1
ATOM 705 C C . VAL A 1 97 ? -3.301 -3.111 -2.561 1.00 93.62 97 VAL A C 1
ATOM 707 O O . VAL A 1 97 ? -3.910 -3.486 -1.564 1.00 93.62 97 VAL A O 1
ATOM 710 N N . GLN A 1 98 ? -2.840 -1.864 -2.698 1.00 94.12 98 GLN A N 1
ATOM 711 C CA . GLN A 1 98 ? -2.964 -0.839 -1.657 1.00 94.12 98 GLN A CA 1
ATOM 712 C C . GLN A 1 98 ? -4.418 -0.654 -1.202 1.00 94.12 98 GLN A C 1
ATOM 714 O O . GLN A 1 98 ? -4.714 -0.725 -0.012 1.00 94.12 98 GLN A O 1
ATOM 719 N N . GLN A 1 99 ? -5.337 -0.478 -2.154 1.00 95.00 99 GLN A N 1
ATOM 720 C CA . GLN A 1 99 ? -6.756 -0.279 -1.869 1.00 95.00 99 GLN A CA 1
ATOM 721 C C . GLN A 1 99 ? -7.354 -1.470 -1.109 1.00 95.00 99 GLN A C 1
ATOM 723 O O . GLN A 1 99 ? -8.156 -1.296 -0.191 1.00 95.00 99 GLN A O 1
ATOM 728 N N . ARG A 1 100 ? -6.964 -2.697 -1.471 1.00 94.38 100 ARG A N 1
ATOM 729 C CA . ARG A 1 100 ? -7.417 -3.902 -0.770 1.00 94.38 100 ARG A CA 1
ATOM 730 C C . ARG A 1 100 ? -6.941 -3.916 0.680 1.00 94.38 100 ARG A C 1
ATOM 732 O O . ARG A 1 100 ? -7.744 -4.204 1.568 1.00 94.38 100 ARG A O 1
ATOM 739 N N . GLU A 1 101 ? -5.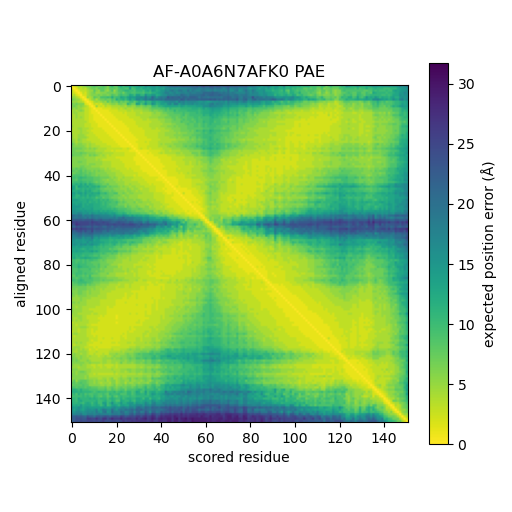675 -3.593 0.920 1.00 93.88 101 GLU A N 1
ATOM 740 C CA . GLU A 1 101 ? -5.123 -3.554 2.276 1.00 93.88 101 GLU A CA 1
ATOM 741 C C . GLU A 1 101 ? -5.740 -2.425 3.118 1.00 93.88 101 GLU A C 1
ATOM 743 O O . GLU A 1 101 ? -5.988 -2.616 4.308 1.00 93.88 101 GLU A O 1
ATOM 748 N N . GLU A 1 102 ? -6.100 -1.291 2.513 1.00 94.44 102 GLU A N 1
ATOM 749 C CA . GLU A 1 102 ? -6.844 -0.214 3.185 1.00 94.44 102 GLU A CA 1
ATOM 750 C C . GLU A 1 102 ? -8.249 -0.654 3.623 1.00 94.44 102 GLU A C 1
ATOM 752 O O . GLU A 1 102 ? -8.656 -0.394 4.759 1.00 94.44 102 GLU A O 1
ATOM 757 N N . ILE A 1 103 ? -8.973 -1.393 2.776 1.00 93.94 103 ILE A N 1
ATOM 758 C CA . ILE A 1 103 ? -10.285 -1.965 3.129 1.00 93.94 103 ILE A CA 1
ATOM 759 C C . ILE A 1 103 ? -10.143 -2.958 4.293 1.00 93.94 103 ILE A C 1
ATOM 761 O O . ILE A 1 103 ? -10.945 -2.944 5.233 1.00 93.94 103 ILE A O 1
ATOM 765 N N . VAL A 1 104 ? -9.115 -3.814 4.264 1.00 93.75 104 VAL A N 1
ATOM 766 C CA . VAL A 1 104 ? -8.840 -4.773 5.348 1.00 93.75 104 VAL A CA 1
ATOM 767 C C . VAL A 1 104 ? -8.474 -4.048 6.644 1.00 93.75 104 VAL A C 1
ATOM 769 O O . VAL A 1 104 ? -8.985 -4.407 7.708 1.00 93.75 104 VAL A O 1
ATOM 772 N N . ARG A 1 105 ? -7.650 -2.998 6.569 1.00 94.56 105 ARG A N 1
ATOM 773 C CA . ARG A 1 105 ? -7.296 -2.149 7.713 1.00 94.56 105 ARG A CA 1
ATOM 774 C C . ARG A 1 105 ? -8.536 -1.522 8.343 1.00 94.56 105 ARG A C 1
ATOM 776 O O . ARG A 1 105 ? -8.708 -1.628 9.556 1.00 94.56 105 ARG A O 1
ATOM 783 N N . PHE A 1 106 ? -9.408 -0.921 7.534 1.00 93.69 106 PHE A N 1
ATOM 784 C CA . PHE A 1 106 ? -10.650 -0.311 8.010 1.00 93.69 106 PHE A CA 1
ATOM 785 C C . PHE A 1 106 ? -11.558 -1.335 8.704 1.00 93.69 106 PHE A C 1
ATOM 787 O O . PHE A 1 106 ? -12.030 -1.101 9.819 1.00 93.69 106 PHE A O 1
ATOM 794 N N . ARG A 1 107 ? -11.728 -2.519 8.102 1.00 93.12 107 ARG A N 1
ATOM 795 C CA . ARG A 1 107 ? -12.475 -3.628 8.712 1.00 93.12 107 ARG A CA 1
ATOM 796 C C . ARG A 1 107 ? -11.887 -4.038 10.062 1.00 93.12 107 ARG A C 1
ATOM 798 O O . ARG A 1 107 ? -12.631 -4.210 11.024 1.00 93.12 107 ARG A O 1
ATOM 805 N N . ASN A 1 108 ? -10.571 -4.218 10.146 1.00 93.38 108 ASN A N 1
ATOM 806 C CA . ASN A 1 108 ? -9.934 -4.648 11.388 1.00 93.38 108 ASN A CA 1
ATOM 807 C C . ASN A 1 108 ? -10.019 -3.564 12.473 1.00 93.38 108 ASN A C 1
ATOM 809 O O . ASN A 1 108 ? -10.187 -3.895 13.644 1.00 93.38 108 ASN A O 1
ATOM 813 N N . TYR A 1 109 ? -9.969 -2.286 12.089 1.00 93.19 109 TYR A N 1
ATOM 814 C CA . TYR A 1 109 ? -10.169 -1.163 13.003 1.00 93.19 109 TYR A CA 1
ATOM 815 C C . TYR A 1 109 ? -11.590 -1.139 13.588 1.00 93.19 109 TYR A C 1
ATOM 817 O O . TYR A 1 109 ? -11.755 -1.007 14.798 1.00 93.19 109 TYR A O 1
ATOM 825 N N . LEU A 1 110 ? -12.614 -1.362 12.757 1.00 92.25 110 LEU A N 1
ATOM 826 C CA . LEU A 1 110 ? -14.003 -1.512 13.208 1.00 92.25 110 LEU A CA 1
ATOM 827 C C . LEU A 1 110 ? -14.168 -2.654 14.218 1.00 92.25 110 LEU A C 1
ATOM 829 O O . LEU A 1 110 ? -14.810 -2.485 15.253 1.00 92.25 110 LEU A O 1
ATOM 833 N N . VAL A 1 111 ? -13.563 -3.814 13.940 1.00 91.62 111 VAL A N 1
ATOM 834 C CA . VAL A 1 111 ? -13.602 -4.959 14.863 1.00 91.62 111 VAL A CA 1
ATOM 835 C C . VAL A 1 111 ? -12.874 -4.635 16.169 1.00 91.62 111 VAL A C 1
ATOM 837 O O . VAL A 1 111 ? -13.374 -4.978 17.239 1.00 91.62 111 VAL A O 1
ATOM 840 N N . ALA A 1 112 ? -11.727 -3.958 16.103 1.00 92.00 112 ALA A N 1
ATOM 841 C CA . ALA A 1 112 ? -10.978 -3.540 17.283 1.00 92.00 112 ALA A CA 1
ATOM 842 C C . ALA A 1 112 ? -11.796 -2.601 18.180 1.00 92.00 112 ALA A C 1
ATOM 844 O O . ALA A 1 112 ? -11.902 -2.841 19.383 1.00 92.00 112 ALA A O 1
ATOM 845 N N . GLU A 1 113 ? -12.432 -1.588 17.591 1.00 90.75 113 GLU A N 1
ATOM 846 C CA . GLU A 1 113 ? -13.278 -0.645 18.325 1.00 90.75 113 GLU A CA 1
ATOM 847 C C . GLU A 1 113 ? -14.516 -1.341 18.910 1.00 90.75 113 GLU A C 1
ATOM 849 O O . GLU A 1 113 ? -14.853 -1.132 20.075 1.00 90.75 113 GLU A O 1
ATOM 854 N N . GLY A 1 114 ? -15.157 -2.236 18.152 1.00 90.81 114 GLY A N 1
ATOM 855 C CA . GLY A 1 114 ? -16.278 -3.036 18.649 1.00 90.81 114 GLY A CA 1
ATOM 856 C C . GLY A 1 114 ? -15.899 -3.908 19.852 1.00 90.81 114 GLY A C 1
ATOM 857 O O . GLY A 1 114 ? -16.627 -3.945 20.845 1.00 90.81 114 GLY A O 1
ATOM 858 N N . LEU A 1 115 ? -14.738 -4.570 19.807 1.00 90.12 115 LEU A N 1
ATOM 859 C CA . LEU A 1 115 ? -14.229 -5.375 20.923 1.00 90.12 115 LEU A CA 1
ATOM 860 C C . LEU A 1 115 ? -13.864 -4.521 22.144 1.00 90.12 115 LEU A C 1
ATOM 862 O O . LEU A 1 115 ? -14.137 -4.939 23.269 1.00 90.12 115 LEU A O 1
ATOM 866 N N . ALA A 1 116 ? -13.303 -3.327 21.940 1.00 90.69 116 ALA A N 1
ATOM 867 C CA . ALA A 1 116 ? -13.013 -2.395 23.026 1.00 90.69 116 ALA A CA 1
ATOM 868 C C . ALA A 1 116 ? -14.299 -1.944 23.740 1.00 90.69 116 ALA A C 1
ATOM 870 O O . ALA A 1 116 ? -14.378 -1.994 24.966 1.00 90.69 116 ALA A O 1
ATOM 871 N N . LEU A 1 117 ? -15.349 -1.593 22.991 1.00 90.44 117 LEU A N 1
ATOM 872 C CA . LEU A 1 117 ? -16.639 -1.198 23.571 1.00 90.44 117 LEU A CA 1
ATOM 873 C C . LEU A 1 117 ? -17.339 -2.346 24.317 1.00 90.44 117 LEU A C 1
ATOM 875 O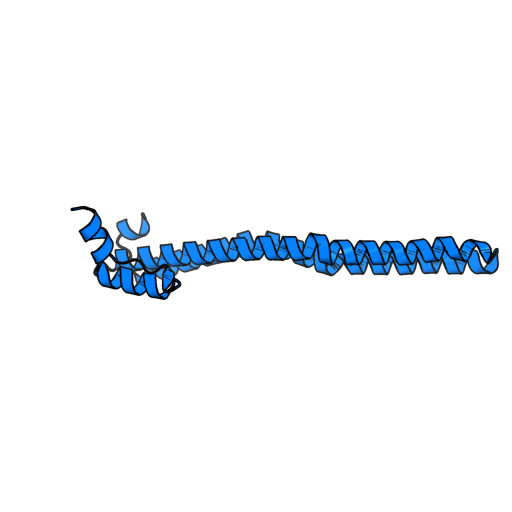 O . LEU A 1 117 ? -18.024 -2.105 25.316 1.00 90.44 117 LEU A O 1
ATOM 879 N N . LEU A 1 118 ? -17.157 -3.587 23.853 1.00 89.25 118 LEU A N 1
ATOM 880 C CA . LEU A 1 118 ? -17.627 -4.785 24.552 1.00 89.25 118 LEU A CA 1
ATOM 881 C C . LEU A 1 118 ? -16.871 -5.007 25.868 1.00 89.25 118 LEU A C 1
ATOM 883 O O . LEU A 1 118 ? -17.506 -5.316 26.878 1.00 89.25 118 LEU A O 1
ATOM 887 N N . ALA A 1 119 ? -15.551 -4.797 25.885 1.00 87.44 119 ALA A N 1
ATOM 888 C CA . ALA A 1 119 ? -14.749 -4.860 27.109 1.00 87.44 119 ALA A CA 1
ATOM 889 C C . ALA A 1 119 ? -15.185 -3.801 28.140 1.00 87.44 119 ALA A C 1
ATOM 891 O O . ALA A 1 119 ? -15.255 -4.088 29.333 1.00 87.44 119 ALA A O 1
ATOM 892 N N . GLU A 1 120 ? -15.584 -2.607 27.685 1.00 88.44 120 GLU A N 1
ATOM 893 C CA . GLU A 1 120 ? -16.152 -1.546 28.536 1.00 88.44 120 GLU A CA 1
ATOM 894 C C . GLU A 1 120 ? -17.609 -1.802 28.970 1.00 88.44 120 GLU A C 1
ATOM 896 O O . GLU A 1 120 ? -18.185 -0.980 29.686 1.00 88.44 120 GLU A O 1
ATOM 901 N N . ARG A 1 121 ? -18.230 -2.910 28.534 1.00 86.81 121 ARG A N 1
ATOM 902 C CA . ARG A 1 121 ? -19.639 -3.257 28.804 1.00 86.81 121 ARG A CA 1
ATOM 903 C C . ARG A 1 121 ? -20.622 -2.128 28.454 1.00 86.81 121 ARG A C 1
ATOM 905 O O . ARG A 1 121 ? -21.600 -1.897 29.169 1.00 86.81 121 ARG A O 1
ATOM 912 N N . LYS A 1 122 ? -20.372 -1.404 27.357 1.00 89.19 122 LYS A N 1
ATOM 913 C CA . LYS A 1 122 ? -21.272 -0.338 26.885 1.00 89.19 122 LYS A CA 1
ATOM 914 C C . LYS A 1 122 ? -22.626 -0.909 26.458 1.00 89.19 122 LYS A C 1
ATOM 916 O O . LYS A 1 122 ? -22.739 -2.069 26.067 1.00 89.19 122 LYS A O 1
ATOM 921 N N . SER A 1 123 ? -23.666 -0.076 26.515 1.00 90.25 123 SER A N 1
ATOM 922 C CA . SER A 1 123 ? -25.005 -0.493 26.097 1.00 90.25 123 SER A CA 1
ATOM 923 C C . SER A 1 123 ? -25.024 -0.844 24.599 1.00 90.25 123 SER A C 1
ATOM 925 O O . SER A 1 123 ? -24.372 -0.160 23.806 1.00 90.25 123 SER A O 1
ATOM 927 N N . PRO A 1 124 ? -25.799 -1.856 24.167 1.00 87.75 124 PRO A N 1
ATOM 928 C CA . PRO A 1 124 ? -25.853 -2.256 22.759 1.00 87.75 124 PRO A CA 1
ATOM 929 C C . PRO A 1 124 ? -26.236 -1.118 21.801 1.00 87.75 124 PRO A C 1
ATOM 931 O O . PRO A 1 124 ? -25.700 -1.043 20.700 1.00 87.75 124 PRO A O 1
ATOM 934 N N . ARG A 1 125 ? -27.105 -0.194 22.243 1.00 87.62 125 ARG A N 1
ATOM 935 C CA . ARG A 1 125 ? -27.452 1.025 21.489 1.00 87.62 125 ARG A CA 1
ATOM 936 C C . ARG A 1 125 ? -26.248 1.946 21.298 1.00 87.62 125 ARG A C 1
ATOM 938 O O . ARG A 1 125 ? -26.006 2.393 20.188 1.00 87.62 125 ARG A O 1
ATOM 945 N N . TYR A 1 126 ? -25.450 2.166 22.344 1.00 89.94 126 TYR A N 1
ATOM 946 C CA . TYR A 1 126 ? -24.242 2.985 22.228 1.00 89.94 126 TYR A CA 1
ATOM 947 C C . TYR A 1 126 ? -23.225 2.367 21.261 1.00 89.94 126 TYR A C 1
ATOM 949 O O . TYR A 1 126 ? -22.632 3.073 20.447 1.00 89.94 126 TYR A O 1
ATOM 957 N N . ILE A 1 127 ? -23.042 1.042 21.322 1.00 89.44 127 ILE A N 1
ATOM 958 C CA . ILE A 1 127 ? -22.159 0.320 20.395 1.00 89.44 127 ILE A CA 1
ATOM 959 C C . ILE A 1 127 ? -22.660 0.479 18.958 1.00 89.44 127 ILE A C 1
ATOM 961 O O . ILE A 1 127 ? -21.869 0.795 18.075 1.00 89.44 127 ILE A O 1
ATOM 965 N N . GLN A 1 128 ? -23.963 0.318 18.728 1.00 88.81 128 GLN A N 1
ATOM 966 C CA . GLN A 1 128 ? -24.581 0.520 17.420 1.00 88.81 128 GLN A CA 1
ATOM 967 C C . GLN A 1 128 ? -24.347 1.939 16.890 1.00 88.81 128 GLN A C 1
ATOM 969 O O . GLN A 1 128 ? -23.863 2.082 15.771 1.00 88.81 128 GLN A O 1
ATOM 974 N N . ASP A 1 129 ? -24.649 2.975 17.675 1.00 89.81 129 ASP A N 1
ATOM 975 C CA . ASP A 1 129 ? -24.488 4.371 17.248 1.00 89.81 129 ASP A CA 1
ATOM 976 C C . ASP A 1 129 ? -23.024 4.682 16.916 1.00 89.81 129 ASP A C 1
ATOM 978 O O . ASP A 1 129 ? -22.716 5.308 15.897 1.00 89.81 129 ASP A O 1
ATOM 982 N N . LYS A 1 130 ? -22.097 4.170 17.734 1.00 89.31 130 LYS A N 1
ATOM 983 C CA . LYS A 1 130 ? -20.661 4.323 17.502 1.00 89.31 130 LYS A CA 1
ATOM 984 C C . LYS A 1 130 ? -20.206 3.584 16.244 1.00 89.31 130 LYS A C 1
ATOM 986 O O . LYS A 1 130 ? -19.472 4.167 15.455 1.00 89.31 130 LYS A O 1
ATOM 991 N N . MET A 1 131 ? -20.649 2.348 16.017 1.00 90.00 131 MET A N 1
ATOM 992 C CA . MET A 1 131 ? -20.311 1.587 14.806 1.00 90.00 131 MET A CA 1
ATOM 993 C C . MET A 1 131 ? -20.908 2.224 13.548 1.00 90.00 131 MET A C 1
ATOM 995 O O . MET A 1 131 ? -20.209 2.365 12.547 1.00 90.00 131 MET A O 1
ATOM 999 N N . ASN A 1 132 ? -22.154 2.696 13.615 1.00 90.38 132 ASN A N 1
ATOM 1000 C CA . ASN A 1 132 ? -22.808 3.405 12.517 1.00 90.38 132 ASN A CA 1
ATOM 1001 C C . ASN A 1 132 ? -22.097 4.715 12.158 1.00 90.38 132 ASN A C 1
ATOM 1003 O O . ASN A 1 132 ? -22.113 5.099 10.995 1.00 90.38 132 ASN A O 1
ATOM 1007 N N . SER A 1 133 ? -21.420 5.376 13.105 1.00 90.00 133 SER A N 1
ATOM 1008 C CA . SER A 1 133 ? -20.647 6.595 12.809 1.00 90.00 133 SER A CA 1
ATOM 1009 C C . SER A 1 133 ? -19.481 6.377 11.832 1.00 90.00 133 SER A C 1
ATOM 1011 O O . SER A 1 133 ? -19.037 7.328 11.195 1.00 90.00 133 SER A O 1
ATOM 1013 N N . TYR A 1 134 ? -19.004 5.137 11.686 1.00 86.75 134 TYR A N 1
ATOM 1014 C CA . TYR A 1 134 ? -17.962 4.773 10.722 1.00 86.75 134 TYR A CA 1
ATOM 1015 C C . TYR A 1 134 ? -18.529 4.334 9.367 1.00 86.75 134 TYR A C 1
ATOM 1017 O O . TYR A 1 134 ? -17.782 4.238 8.396 1.00 86.75 134 TYR A O 1
ATOM 1025 N N . LEU A 1 135 ? -19.821 4.011 9.303 1.00 88.31 135 LEU A N 1
ATOM 1026 C CA . LEU A 1 135 ? -20.466 3.467 8.115 1.00 88.31 135 LEU A CA 1
ATOM 1027 C C . LEU A 1 135 ? -21.209 4.566 7.354 1.00 88.31 135 LEU A C 1
ATOM 1029 O O . LEU A 1 135 ? -21.712 5.529 7.934 1.00 88.31 135 LEU A O 1
ATOM 1033 N N . ASP A 1 136 ? -21.319 4.379 6.041 1.00 87.31 136 ASP A N 1
ATOM 1034 C CA . ASP A 1 136 ? -22.191 5.195 5.199 1.00 87.31 136 ASP A CA 1
ATOM 1035 C C . ASP A 1 136 ? -23.640 5.143 5.736 1.00 87.31 136 ASP A C 1
ATOM 1037 O O . ASP A 1 136 ? -24.083 4.056 6.129 1.00 87.31 136 ASP A O 1
ATOM 1041 N N . PRO A 1 137 ? -24.392 6.265 5.752 1.00 82.56 137 PRO A N 1
ATOM 1042 C CA . PRO A 1 137 ? -25.802 6.302 6.152 1.00 82.56 137 PRO A CA 1
ATOM 1043 C C . PRO A 1 137 ? -26.678 5.186 5.568 1.00 82.56 137 PRO A C 1
ATOM 1045 O O . PRO A 1 137 ? -27.594 4.707 6.238 1.00 82.56 137 PRO A O 1
ATOM 1048 N N . VAL A 1 138 ? -26.397 4.734 4.342 1.00 84.75 138 VAL A N 1
ATOM 1049 C CA . VAL A 1 138 ? -27.153 3.646 3.691 1.00 84.75 138 VAL A CA 1
ATOM 1050 C C . VAL A 1 138 ? -26.920 2.288 4.369 1.00 84.75 138 VAL A C 1
ATOM 1052 O O . VAL A 1 138 ? -27.792 1.420 4.350 1.00 84.75 138 VAL A O 1
ATOM 1055 N N . LEU A 1 139 ? -25.756 2.105 4.993 1.00 83.69 139 LEU A N 1
ATOM 1056 C CA . LEU A 1 139 ? -25.327 0.876 5.664 1.00 83.69 139 LEU A CA 1
ATOM 1057 C C . LEU A 1 139 ? -25.605 0.890 7.174 1.00 83.69 139 LEU A C 1
ATOM 1059 O O . LEU A 1 139 ? -25.180 -0.027 7.880 1.00 83.69 139 LEU A O 1
ATOM 1063 N N . HIS A 1 140 ? -26.294 1.913 7.690 1.00 84.69 140 HIS A N 1
ATOM 1064 C CA . HIS A 1 140 ? -26.587 2.014 9.117 1.00 84.69 140 HIS A CA 1
ATOM 1065 C C . HIS A 1 140 ? -27.436 0.839 9.593 1.00 84.69 140 HIS A C 1
ATOM 1067 O O . HIS A 1 140 ? -28.550 0.591 9.124 1.00 84.69 140 HIS A O 1
ATOM 1073 N N . PHE A 1 141 ? -26.913 0.128 10.584 1.00 80.06 141 PHE A N 1
ATOM 1074 C CA . PHE A 1 141 ? -27.616 -0.963 11.229 1.00 80.06 141 PHE A CA 1
ATOM 1075 C C . PHE A 1 141 ? -28.598 -0.407 12.260 1.00 80.06 141 PHE A C 1
ATOM 1077 O O . PHE A 1 141 ? -28.245 0.474 13.046 1.00 80.06 141 PHE A O 1
ATOM 1084 N N . ASN A 1 142 ? -29.827 -0.930 12.286 1.00 83.00 142 ASN A N 1
ATOM 1085 C CA . ASN A 1 142 ? -30.829 -0.572 13.288 1.00 83.00 142 ASN A CA 1
ATOM 1086 C C . ASN A 1 142 ? -31.309 -1.803 14.064 1.00 83.00 142 ASN A C 1
ATOM 1088 O O . ASN A 1 142 ? -32.038 -2.636 13.517 1.00 83.00 142 ASN A O 1
ATOM 1092 N N . ILE A 1 143 ? -30.936 -1.880 15.349 1.00 77.75 143 ILE A N 1
ATOM 1093 C CA . ILE A 1 143 ? -31.329 -2.976 16.249 1.00 77.75 143 ILE A CA 1
ATOM 1094 C C . ILE A 1 143 ? -32.860 -3.120 16.306 1.00 77.75 143 ILE A C 1
ATOM 1096 O O . ILE A 1 143 ? -33.375 -4.236 16.283 1.00 77.75 143 ILE A O 1
ATOM 1100 N N . GLU A 1 144 ? -33.614 -2.018 16.309 1.00 75.94 144 GLU A N 1
ATOM 1101 C CA . GLU A 1 144 ? -35.075 -2.044 16.467 1.00 75.94 144 GLU A CA 1
ATOM 1102 C C . GLU A 1 144 ? -35.799 -2.605 15.240 1.00 75.94 144 GLU A C 1
ATOM 1104 O O . GLU A 1 144 ? -36.802 -3.308 15.381 1.00 75.94 144 GLU A O 1
ATOM 1109 N N . ARG A 1 145 ? -35.286 -2.335 14.031 1.00 74.19 145 ARG A N 1
ATOM 1110 C CA . ARG A 1 145 ? -35.814 -2.952 12.802 1.00 74.19 145 ARG A CA 1
ATOM 1111 C C . ARG A 1 145 ? -35.530 -4.451 12.776 1.00 74.19 145 ARG A C 1
ATOM 1113 O O . ARG A 1 145 ? -36.421 -5.222 12.432 1.00 74.19 145 ARG A O 1
ATOM 1120 N N . HIS A 1 146 ? -34.333 -4.862 13.190 1.00 68.75 146 HIS A N 1
ATOM 1121 C CA . HIS A 1 146 ? -33.960 -6.276 13.232 1.00 68.75 146 HIS A CA 1
ATOM 1122 C C . HIS A 1 146 ? -34.747 -7.076 14.277 1.00 68.75 146 HIS A C 1
ATOM 1124 O O . HIS A 1 146 ? -35.181 -8.186 13.982 1.00 68.75 146 HIS A O 1
ATOM 1130 N N . MET A 1 147 ? -35.005 -6.512 15.461 1.00 66.12 147 MET A N 1
ATOM 1131 C CA . MET A 1 147 ? -35.810 -7.178 16.495 1.00 66.12 147 MET A CA 1
ATOM 1132 C C . MET A 1 147 ? -37.300 -7.281 16.132 1.00 66.12 147 MET A C 1
ATOM 1134 O O . MET A 1 147 ? -37.981 -8.184 16.612 1.00 66.12 147 MET A O 1
ATOM 1138 N N . LYS A 1 148 ? -37.825 -6.378 15.291 1.00 60.88 148 LYS A N 1
ATOM 1139 C CA . LYS A 1 148 ? -39.216 -6.435 14.805 1.00 60.88 148 LYS A CA 1
ATOM 1140 C C . LYS A 1 148 ? -39.428 -7.437 13.666 1.00 60.88 148 LYS A C 1
ATOM 1142 O O . LYS A 1 148 ? -40.538 -7.926 13.534 1.00 60.88 148 LYS A O 1
ATOM 1147 N N . GLY A 1 149 ? -38.398 -7.750 12.876 1.00 57.94 149 GLY A N 1
ATOM 1148 C CA . GLY A 1 149 ? -38.476 -8.731 11.782 1.00 57.94 149 GLY A CA 1
ATOM 1149 C C . GLY A 1 149 ? -38.344 -10.201 12.208 1.00 57.94 149 GLY A C 1
ATOM 1150 O O . GLY A 1 149 ? -38.434 -11.077 11.357 1.00 57.94 149 GLY A O 1
ATOM 1151 N N . GLN A 1 150 ? -38.100 -10.475 13.495 1.00 53.25 150 GLN A N 1
ATOM 1152 C CA . GLN A 1 150 ? -38.030 -11.827 14.075 1.00 53.25 150 GLN A CA 1
ATOM 1153 C C . GLN A 1 150 ? -39.274 -12.209 14.904 1.00 53.25 150 GLN A C 1
ATOM 1155 O O . GLN A 1 150 ? -39.254 -13.224 15.599 1.00 53.25 150 GLN A O 1
ATOM 1160 N N . LYS A 1 151 ? -40.339 -11.401 14.859 1.00 42.25 151 LYS A N 1
ATOM 1161 C CA . LYS A 1 151 ? -41.666 -11.744 15.390 1.00 42.25 151 LYS A CA 1
ATOM 1162 C C . LYS A 1 151 ? -42.602 -12.078 14.242 1.00 42.25 151 LYS A C 1
ATOM 1164 O O . LYS A 1 151 ? -43.452 -12.964 14.456 1.00 42.25 151 LYS A O 1
#